Protein AF-A0A849QNU4-F1 (afdb_monomer_lite)

pLDDT: mean 88.86, std 9.98, range [52.72, 97.0]

Foldseek 3Di:
DPPVVVVCVVCVVVVHHDLFDQDDDVLCVVCVVVVHDSVVVDDRRNVRVVSSVVVVVVD

Secondary structure (DSSP, 8-state):
---HHHHHHHHHHTT------PPP-HHHHHHHHTT--HHHH--HHHHHHHHHHHHHHT-

Radius of gyration: 13.73 Å; chains: 1; bounding box: 30×18×36 Å

Structure (mmCIF, N/CA/C/O backbone):
data_AF-A0A849QNU4-F1
#
_entry.id   AF-A0A849QNU4-F1
#
loop_
_atom_site.group_PDB
_atom_site.id
_atom_site.type_symbol
_atom_site.label_atom_id
_atom_site.label_alt_id
_atom_site.label_comp_id
_atom_site.label_asym_id
_atom_site.label_entity_id
_atom_site.label_seq_id
_atom_site.pdbx_PDB_ins_code
_atom_site.Cartn_x
_atom_site.Cartn_y
_atom_site.Cartn_z
_atom_site.occupancy
_atom_site.B_iso_or_equiv
_atom_site.auth_seq_id
_atom_site.auth_comp_id
_atom_site.auth_asym_id
_atom_site.auth_atom_id
_atom_site.pdbx_PDB_model_num
ATOM 1 N N . GLU A 1 1 ? 12.125 -7.012 10.426 1.00 52.72 1 GLU A N 1
ATOM 2 C CA . GLU A 1 1 ? 10.761 -7.020 9.868 1.00 52.72 1 GLU A CA 1
ATOM 3 C C . GLU A 1 1 ? 10.190 -5.628 10.061 1.00 52.72 1 GLU A C 1
ATOM 5 O O . GLU A 1 1 ? 10.482 -5.027 11.090 1.00 52.72 1 GLU A O 1
ATOM 10 N N . GLU A 1 2 ? 9.494 -5.069 9.071 1.00 59.44 2 GLU A N 1
ATOM 11 C CA . GLU A 1 2 ? 8.705 -3.856 9.312 1.00 59.44 2 GLU A CA 1
ATOM 12 C C . GLU A 1 2 ? 7.613 -4.208 10.325 1.00 59.44 2 GLU A C 1
ATOM 14 O O . GLU A 1 2 ? 6.862 -5.160 10.114 1.00 59.44 2 GLU A O 1
ATOM 19 N N . ASP A 1 3 ? 7.554 -3.487 11.445 1.00 71.81 3 ASP A N 1
ATOM 20 C CA . ASP A 1 3 ? 6.537 -3.705 12.476 1.00 71.81 3 ASP A CA 1
ATOM 21 C C . ASP A 1 3 ? 5.208 -3.077 12.031 1.00 71.81 3 ASP A C 1
ATOM 23 O O . ASP A 1 3 ? 4.810 -1.990 12.458 1.00 71.81 3 ASP A O 1
ATOM 27 N N . LEU A 1 4 ? 4.548 -3.757 11.092 1.00 75.81 4 LEU A N 1
ATOM 28 C CA . LEU A 1 4 ? 3.246 -3.368 10.552 1.00 75.81 4 LEU A CA 1
ATOM 29 C C . LEU A 1 4 ? 2.182 -3.283 11.660 1.00 75.81 4 LEU A C 1
ATOM 31 O O . LEU A 1 4 ? 1.304 -2.423 11.594 1.00 75.81 4 LEU A O 1
ATOM 35 N N . GLY A 1 5 ? 2.308 -4.105 12.709 1.00 82.69 5 GLY A N 1
ATOM 36 C CA . GLY A 1 5 ? 1.391 -4.124 13.849 1.00 82.69 5 GLY A CA 1
ATOM 37 C C . GLY A 1 5 ? 1.463 -2.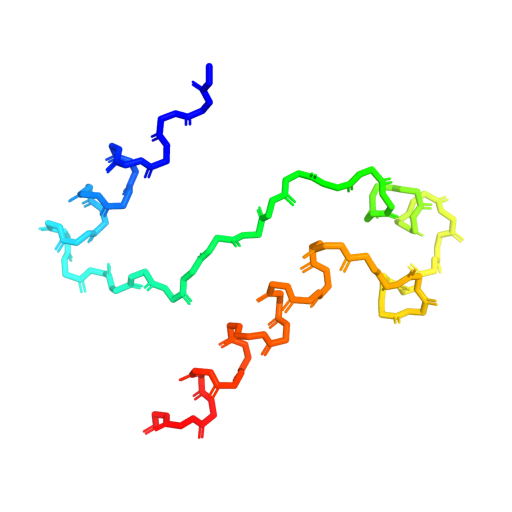853 14.697 1.00 82.69 5 GLY A C 1
ATOM 38 O O . GLY A 1 5 ? 0.429 -2.335 15.126 1.00 82.69 5 GLY A O 1
ATOM 39 N N . ALA A 1 6 ? 2.659 -2.288 14.893 1.00 88.62 6 ALA A N 1
ATOM 40 C CA . ALA A 1 6 ? 2.813 -1.008 15.585 1.00 88.62 6 ALA A CA 1
ATOM 41 C C . ALA A 1 6 ? 2.190 0.163 14.805 1.00 88.62 6 ALA A C 1
ATOM 43 O O . ALA A 1 6 ? 1.607 1.071 15.407 1.00 88.62 6 ALA A O 1
ATOM 44 N N . VAL A 1 7 ? 2.296 0.154 13.472 1.00 90.44 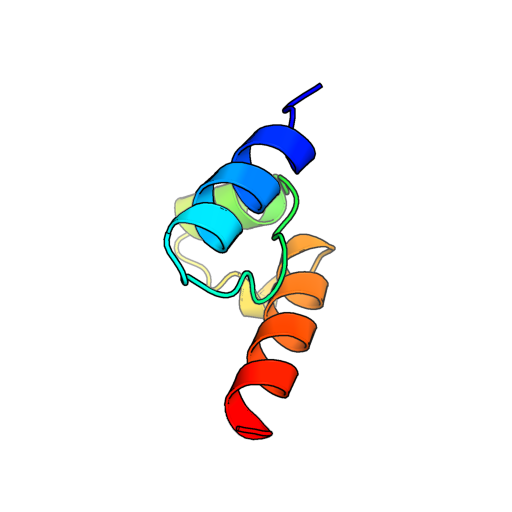7 VAL A N 1
ATOM 45 C CA . VAL A 1 7 ? 1.695 1.189 12.615 1.00 90.44 7 VAL A CA 1
ATOM 46 C C . VAL A 1 7 ? 0.170 1.093 12.638 1.00 90.44 7 VAL A C 1
ATOM 48 O O . VAL A 1 7 ? -0.488 2.110 12.856 1.00 90.44 7 VAL A O 1
ATOM 51 N N . GLU A 1 8 ? -0.382 -0.111 12.477 1.00 91.12 8 GLU A N 1
ATOM 52 C CA . GLU A 1 8 ? -1.827 -0.364 12.527 1.00 91.12 8 GLU A CA 1
ATOM 53 C C . GLU A 1 8 ? -2.424 0.082 13.864 1.00 91.12 8 GLU A C 1
ATOM 55 O O . GLU A 1 8 ? -3.294 0.954 13.894 1.00 91.12 8 GLU A O 1
ATOM 60 N N . SER A 1 9 ? -1.841 -0.379 14.974 1.00 91.88 9 SER A N 1
ATOM 61 C CA . SER A 1 9 ? -2.269 -0.002 16.327 1.00 91.88 9 SER A CA 1
ATOM 62 C C . SER A 1 9 ? -2.257 1.517 16.537 1.00 91.88 9 SER A C 1
ATOM 64 O O . SER A 1 9 ? -3.122 2.083 17.208 1.00 91.88 9 SER A O 1
ATOM 66 N N . ARG A 1 10 ? -1.263 2.224 15.984 1.00 95.06 10 ARG A N 1
ATOM 67 C CA . ARG A 1 10 ? -1.170 3.683 16.114 1.00 95.06 10 ARG A CA 1
ATOM 68 C C . ARG A 1 10 ? -2.269 4.403 15.334 1.00 95.06 10 ARG A C 1
ATOM 70 O O . ARG A 1 10 ? -2.806 5.383 15.845 1.00 95.06 10 ARG A O 1
ATOM 77 N N . LEU A 1 11 ? -2.588 3.943 14.127 1.00 94.62 11 LEU A N 1
ATOM 78 C CA . LEU A 1 11 ? -3.645 4.524 13.295 1.00 94.62 11 LEU A CA 1
ATOM 79 C C . LEU A 1 11 ? -5.031 4.292 13.909 1.00 94.62 11 LEU A C 1
ATOM 81 O O . LEU A 1 11 ? -5.818 5.236 14.004 1.00 94.62 11 LEU A O 1
ATOM 85 N N . GLU A 1 12 ? -5.286 3.096 14.436 1.00 92.62 12 GLU A N 1
ATOM 86 C CA . GLU A 1 12 ? -6.532 2.775 15.140 1.00 92.62 12 GLU A CA 1
ATOM 87 C C . GLU A 1 12 ? -6.755 3.672 16.365 1.00 92.62 12 GLU A C 1
ATOM 89 O O . GLU A 1 12 ? -7.843 4.220 16.547 1.00 92.62 12 GLU A O 1
ATOM 94 N N . ASN A 1 13 ? -5.706 3.921 17.158 1.00 95.81 13 ASN A N 1
ATOM 95 C CA . ASN A 1 13 ? -5.767 4.837 18.304 1.00 95.81 13 ASN A CA 1
ATOM 96 C C . ASN A 1 13 ? -6.069 6.296 17.909 1.00 95.81 13 ASN A C 1
ATOM 98 O O . ASN A 1 13 ? -6.503 7.086 18.747 1.00 95.81 13 ASN A O 1
ATOM 102 N N . MET A 1 14 ? -5.846 6.667 16.645 1.00 97.00 14 MET A N 1
ATOM 103 C CA . MET A 1 14 ? -6.196 7.979 16.091 1.00 97.00 14 MET A CA 1
ATOM 104 C C . MET A 1 14 ? -7.607 8.009 15.479 1.00 97.00 14 MET A C 1
ATOM 106 O O . MET A 1 14 ? -8.009 9.036 14.934 1.00 97.00 14 MET A O 1
ATOM 110 N N . GLY A 1 15 ? -8.356 6.904 15.551 1.00 95.56 15 GLY A N 1
ATOM 111 C CA . GLY A 1 15 ? -9.656 6.758 14.896 1.00 95.56 15 GLY A CA 1
ATOM 112 C C . GLY A 1 15 ? -9.555 6.640 13.373 1.00 95.56 15 GLY A C 1
ATOM 113 O O . GLY A 1 15 ? -10.528 6.925 12.677 1.00 95.56 15 GLY A O 1
ATOM 114 N N . ILE A 1 16 ? -8.385 6.261 12.847 1.00 93.88 16 ILE A N 1
ATOM 115 C CA . ILE A 1 16 ? -8.140 6.104 11.412 1.00 93.88 16 ILE A CA 1
ATOM 116 C C . ILE A 1 16 ? -8.190 4.606 11.080 1.00 93.88 16 ILE A C 1
ATOM 118 O O . ILE A 1 16 ? -7.290 3.872 11.491 1.00 93.88 16 ILE A O 1
ATOM 122 N N . PRO A 1 17 ? -9.209 4.128 10.343 1.00 90.44 17 PRO A N 1
ATOM 123 C CA . PRO A 1 17 ? -9.320 2.717 10.004 1.00 90.44 17 PRO A CA 1
ATOM 124 C C . PRO A 1 17 ? -8.265 2.313 8.970 1.00 90.44 17 PRO A C 1
ATOM 126 O O . PRO A 1 17 ? -8.093 2.972 7.940 1.00 90.44 17 PRO A O 1
ATOM 129 N N . VAL A 1 18 ? -7.588 1.193 9.219 1.00 91.25 18 VAL A N 1
ATOM 130 C CA . VAL A 1 18 ? -6.667 0.590 8.256 1.00 91.25 18 VAL A CA 1
ATOM 131 C C . VAL A 1 18 ? -7.457 -0.286 7.294 1.00 91.25 18 VAL A C 1
ATOM 133 O O . VAL A 1 18 ? -8.108 -1.252 7.679 1.00 91.25 18 VAL A O 1
ATOM 136 N N . LEU A 1 19 ? -7.396 0.052 6.008 1.00 91.44 19 LEU A N 1
ATOM 137 C CA . LEU A 1 19 ? -8.091 -0.698 4.961 1.00 91.44 19 LEU A CA 1
ATOM 138 C C . LEU A 1 19 ? -7.281 -1.886 4.446 1.00 91.44 19 LEU A C 1
ATOM 140 O O . LEU A 1 19 ? -7.782 -2.620 3.604 1.00 91.44 19 LEU A O 1
ATOM 144 N N . GLY A 1 20 ? -6.043 -2.077 4.893 1.00 92.06 20 GLY A N 1
ATOM 145 C CA . GLY A 1 20 ? -5.156 -3.171 4.501 1.00 92.06 20 GLY A CA 1
ATOM 146 C C . GLY A 1 20 ? -3.732 -2.698 4.218 1.00 92.06 20 GLY A C 1
ATOM 147 O O . GLY A 1 20 ? -3.429 -1.508 4.288 1.00 92.06 20 GLY A O 1
ATOM 148 N N . THR A 1 21 ? -2.866 -3.645 3.866 1.00 92.62 21 THR A N 1
ATOM 149 C CA . THR A 1 21 ? -1.443 -3.404 3.602 1.00 92.62 21 THR A CA 1
ATOM 150 C C . THR A 1 21 ? -1.084 -3.870 2.200 1.00 92.62 21 THR A C 1
ATOM 152 O O . THR A 1 21 ? -1.489 -4.951 1.776 1.00 92.62 21 THR A O 1
ATOM 155 N N . ILE A 1 22 ? -0.296 -3.065 1.491 1.00 93.56 22 ILE A N 1
ATOM 156 C CA . ILE A 1 22 ? 0.305 -3.445 0.213 1.00 93.56 22 ILE A CA 1
ATOM 157 C C . ILE A 1 22 ? 1.733 -3.916 0.519 1.00 93.56 22 ILE A C 1
ATOM 159 O O . ILE A 1 22 ? 2.513 -3.120 1.045 1.00 93.56 22 ILE A O 1
ATOM 163 N N . PRO A 1 23 ? 2.091 -5.184 0.251 1.00 92.75 23 PRO A N 1
ATOM 164 C CA . PRO A 1 23 ? 3.444 -5.667 0.496 1.00 92.75 23 PRO A CA 1
ATOM 165 C C . PRO A 1 23 ? 4.446 -4.994 -0.446 1.00 92.75 23 PRO A C 1
ATOM 167 O O . PRO A 1 23 ? 4.099 -4.588 -1.558 1.00 92.75 23 PRO A O 1
ATOM 170 N N . TYR A 1 24 ? 5.713 -4.944 -0.032 1.00 92.00 24 TYR A N 1
ATOM 171 C CA . TYR A 1 24 ? 6.788 -4.573 -0.945 1.00 92.00 24 TYR A CA 1
ATOM 172 C C . TYR A 1 24 ? 6.832 -5.545 -2.130 1.00 92.00 24 TYR A C 1
ATOM 174 O O . TYR A 1 24 ? 6.961 -6.757 -1.951 1.00 92.00 24 TYR A O 1
ATOM 182 N N . ASP A 1 25 ? 6.770 -5.000 -3.341 1.00 93.19 25 ASP A N 1
ATOM 183 C CA . ASP A 1 25 ? 6.818 -5.772 -4.575 1.00 93.19 25 ASP A CA 1
ATOM 184 C C . ASP A 1 25 ? 7.661 -5.029 -5.618 1.00 93.19 25 ASP A C 1
ATOM 186 O O . ASP A 1 25 ? 7.338 -3.923 -6.058 1.00 93.19 25 ASP A O 1
ATOM 190 N N . S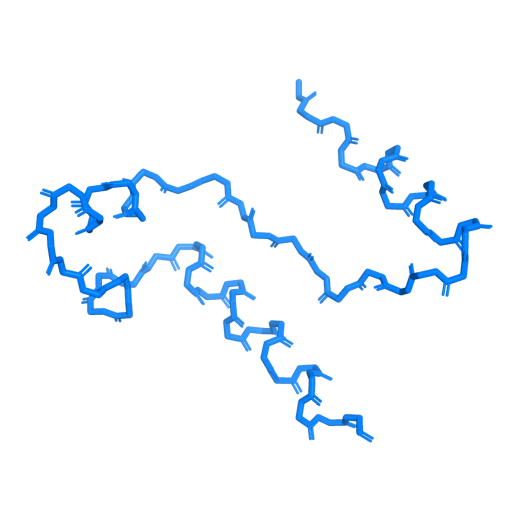ER A 1 26 ? 8.776 -5.646 -6.021 1.00 92.81 26 SER A N 1
ATOM 191 C CA . SER A 1 26 ? 9.699 -5.059 -7.001 1.00 92.81 26 SER A CA 1
ATOM 192 C C . SER A 1 26 ? 9.070 -4.855 -8.384 1.00 92.81 26 SER A C 1
ATOM 194 O O . SER A 1 26 ? 9.608 -4.085 -9.181 1.00 92.81 26 SER A O 1
ATOM 196 N N . SER A 1 27 ? 7.955 -5.530 -8.686 1.00 91.88 27 SER A N 1
ATOM 197 C CA . SER A 1 27 ? 7.216 -5.330 -9.937 1.00 91.88 27 SER A CA 1
ATOM 198 C C . SER A 1 27 ? 6.666 -3.907 -10.055 1.00 91.88 27 SER A C 1
ATOM 200 O O . SER A 1 27 ? 6.775 -3.324 -11.130 1.00 91.88 27 SER A O 1
ATOM 202 N N . LEU A 1 28 ? 6.203 -3.301 -8.952 1.00 93.00 28 LEU A N 1
ATOM 203 C CA . LEU A 1 28 ? 5.723 -1.916 -8.942 1.00 93.00 28 LEU A CA 1
ATOM 204 C C . LEU A 1 28 ? 6.839 -0.933 -9.308 1.00 93.00 28 LEU A C 1
ATOM 206 O O . LEU A 1 28 ? 6.652 -0.054 -10.143 1.00 93.00 28 LEU A O 1
ATOM 210 N N . VAL A 1 29 ? 8.025 -1.128 -8.721 1.00 92.44 29 VAL A N 1
ATOM 211 C CA . VAL A 1 29 ? 9.209 -0.295 -8.988 1.00 92.44 29 VAL A CA 1
ATOM 212 C C . VAL A 1 29 ? 9.635 -0.416 -10.452 1.00 92.44 29 VAL A C 1
ATOM 214 O O . VAL A 1 29 ? 9.960 0.574 -11.100 1.00 92.44 29 VAL A O 1
ATOM 217 N N . LYS A 1 30 ? 9.628 -1.637 -10.999 1.00 93.12 30 LYS A N 1
ATOM 218 C CA . LYS A 1 30 ? 9.984 -1.880 -12.404 1.00 93.12 30 LYS A CA 1
ATOM 219 C C . LYS A 1 30 ? 8.963 -1.286 -13.371 1.00 93.12 30 LYS A C 1
ATOM 221 O O . LYS A 1 30 ? 9.371 -0.769 -14.407 1.00 93.12 30 LYS A O 1
ATOM 226 N N . ALA A 1 31 ? 7.673 -1.379 -13.054 1.00 93.25 31 ALA A N 1
ATOM 227 C CA . ALA A 1 31 ? 6.607 -0.800 -13.863 1.00 93.25 31 ALA A CA 1
ATOM 228 C C . ALA A 1 31 ? 6.756 0.726 -13.942 1.00 93.25 31 ALA A C 1
ATOM 230 O O . ALA A 1 31 ? 6.780 1.270 -15.046 1.00 93.25 31 ALA A O 1
ATOM 231 N N . ASP A 1 32 ? 6.992 1.381 -12.800 1.00 93.44 32 ASP A N 1
ATOM 232 C CA . ASP A 1 32 ? 7.248 2.823 -12.717 1.00 93.44 32 ASP A CA 1
ATOM 233 C C . ASP A 1 32 ? 8.462 3.243 -13.564 1.00 93.44 32 ASP A C 1
ATOM 235 O O . ASP A 1 32 ? 8.342 4.081 -14.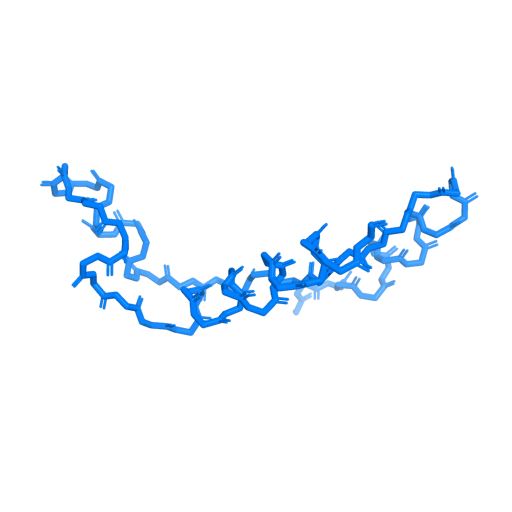459 1.00 93.44 32 ASP A O 1
ATOM 239 N N . LEU A 1 33 ? 9.607 2.571 -13.388 1.00 95.69 33 LEU A N 1
ATOM 240 C CA . LEU A 1 33 ? 10.820 2.834 -14.177 1.00 95.69 33 LEU A CA 1
ATOM 241 C C . LEU A 1 33 ? 10.629 2.616 -15.686 1.00 95.69 33 LEU A C 1
ATOM 243 O O . LEU A 1 33 ? 11.309 3.249 -16.492 1.00 95.69 33 LEU A O 1
ATOM 247 N N . ALA A 1 34 ? 9.732 1.709 -16.075 1.00 95.06 34 ALA A N 1
ATOM 248 C CA . ALA A 1 34 ? 9.409 1.423 -17.468 1.00 95.06 34 ALA A CA 1
ATOM 249 C C . ALA A 1 34 ? 8.304 2.330 -18.040 1.00 95.06 34 ALA A C 1
ATOM 251 O O . ALA A 1 34 ? 7.957 2.173 -19.211 1.00 95.06 34 ALA A O 1
ATOM 252 N N . GLY A 1 35 ? 7.728 3.239 -17.242 1.00 95.19 35 GLY A N 1
ATOM 253 C CA . GLY A 1 35 ? 6.590 4.067 -17.644 1.00 95.19 35 GLY A CA 1
ATOM 254 C C . GLY A 1 35 ? 5.325 3.259 -17.951 1.00 95.19 35 GLY A C 1
ATOM 255 O O . GLY A 1 35 ? 4.508 3.691 -18.764 1.00 95.19 35 GLY A O 1
ATOM 256 N N . ARG A 1 36 ? 5.182 2.071 -17.351 1.00 93.44 36 ARG A N 1
ATOM 257 C CA . ARG A 1 36 ? 4.034 1.171 -17.531 1.00 93.44 36 ARG A CA 1
ATOM 258 C C . ARG A 1 36 ? 3.152 1.164 -16.294 1.00 93.44 36 ARG A C 1
ATOM 260 O O . ARG A 1 36 ? 3.620 1.381 -15.178 1.00 93.44 36 ARG A O 1
ATOM 267 N N . SER A 1 37 ? 1.865 0.901 -16.495 1.00 92.00 37 SER A N 1
ATOM 268 C CA . SER A 1 37 ? 0.932 0.814 -15.377 1.00 92.00 37 SER A CA 1
ATOM 269 C C . SER A 1 37 ? 1.195 -0.471 -14.587 1.00 92.00 37 SER A C 1
ATOM 271 O O . SER A 1 37 ? 1.233 -1.544 -15.189 1.00 92.00 37 SER A O 1
ATOM 273 N N . PRO A 1 38 ? 1.294 -0.425 -13.247 1.00 90.31 38 PRO A N 1
ATOM 274 C CA . PRO A 1 38 ? 1.415 -1.640 -12.443 1.00 90.31 38 PRO A CA 1
ATOM 275 C C . PRO A 1 38 ? 0.250 -2.625 -12.620 1.00 90.31 38 PRO A C 1
ATOM 277 O O . PRO A 1 38 ? 0.420 -3.824 -12.416 1.00 90.31 38 PRO A O 1
ATOM 280 N N . VAL A 1 39 ? -0.916 -2.136 -13.060 1.00 89.31 39 VAL A N 1
ATOM 281 C CA . VAL A 1 39 ? -2.092 -2.964 -13.384 1.00 89.31 39 VAL A CA 1
ATOM 282 C C . VAL A 1 39 ? -1.793 -3.960 -14.506 1.00 89.31 39 VAL A C 1
ATOM 284 O O . VAL A 1 39 ? -2.342 -5.056 -14.515 1.00 89.31 39 VAL A O 1
ATOM 287 N N . GLU A 1 40 ? -0.916 -3.596 -15.441 1.00 85.31 40 GLU A N 1
ATOM 288 C CA . GLU A 1 40 ? -0.531 -4.451 -16.568 1.00 85.31 40 GLU A CA 1
ATOM 289 C C . GLU A 1 40 ? 0.461 -5.547 -16.148 1.00 85.31 40 GLU A C 1
ATOM 291 O O . GLU A 1 40 ? 0.568 -6.570 -16.822 1.00 85.31 40 GLU A O 1
ATOM 296 N N . GLU A 1 41 ? 1.150 -5.356 -15.019 1.00 83.75 41 GLU A N 1
ATOM 297 C CA . GLU A 1 41 ? 2.223 -6.234 -14.545 1.00 83.75 41 GLU A CA 1
ATOM 298 C C . GLU A 1 41 ? 1.748 -7.253 -13.490 1.00 83.75 41 GLU A C 1
ATOM 300 O O . GLU A 1 41 ? 2.329 -8.332 -13.358 1.00 83.75 41 GLU A O 1
ATOM 305 N N . GLY A 1 42 ? 0.66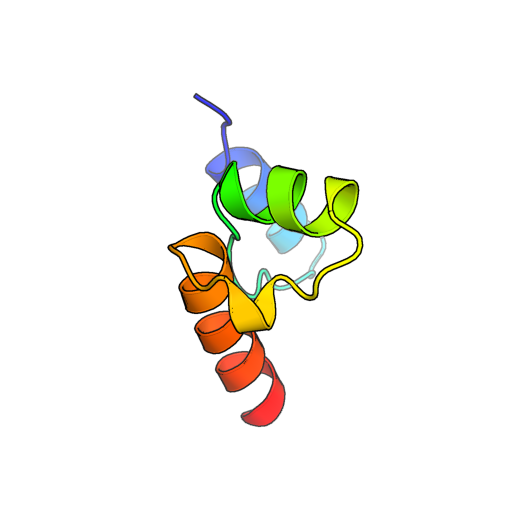9 -6.941 -12.762 1.00 86.12 42 GLY A N 1
ATOM 306 C CA . GLY A 1 42 ? 0.080 -7.817 -11.746 1.00 86.12 42 GLY A CA 1
ATOM 307 C C . GLY A 1 42 ? 0.931 -7.930 -10.473 1.00 86.12 42 GLY A C 1
ATOM 308 O O . GLY A 1 42 ? 1.567 -6.971 -10.046 1.00 86.12 42 GLY A O 1
ATOM 309 N N . GLY A 1 43 ? 0.914 -9.100 -9.828 1.00 89.56 43 GLY A N 1
ATOM 310 C CA . GLY A 1 43 ? 1.729 -9.380 -8.637 1.00 89.56 43 GLY A CA 1
ATOM 311 C C . GLY A 1 43 ? 0.990 -9.269 -7.301 1.00 89.56 43 GLY A C 1
ATOM 312 O O . GLY A 1 43 ? -0.212 -8.998 -7.236 1.00 89.56 43 GLY A O 1
ATOM 313 N N . ALA A 1 44 ? 1.721 -9.520 -6.213 1.00 92.94 44 ALA A N 1
ATOM 314 C CA . ALA A 1 44 ? 1.153 -9.590 -4.866 1.00 92.94 44 ALA A CA 1
ATOM 315 C C . ALA A 1 44 ? 0.666 -8.218 -4.388 1.00 92.94 44 ALA A C 1
ATOM 317 O O . ALA A 1 44 ? -0.377 -8.121 -3.739 1.00 92.94 44 ALA A O 1
ATOM 318 N N . ALA A 1 45 ? 1.384 -7.154 -4.755 1.00 94.38 45 ALA A N 1
ATOM 319 C CA . ALA A 1 45 ? 0.947 -5.800 -4.454 1.00 94.38 45 ALA A CA 1
ATOM 320 C C . ALA A 1 45 ? -0.355 -5.433 -5.182 1.00 94.38 45 ALA A C 1
ATOM 322 O O . ALA A 1 45 ? -1.255 -4.873 -4.560 1.00 94.38 45 ALA A O 1
ATOM 323 N N . MET A 1 46 ? -0.500 -5.803 -6.461 1.00 94.56 46 MET A N 1
ATOM 324 C CA . MET A 1 46 ? -1.739 -5.550 -7.205 1.00 94.56 46 MET A CA 1
ATOM 325 C C . M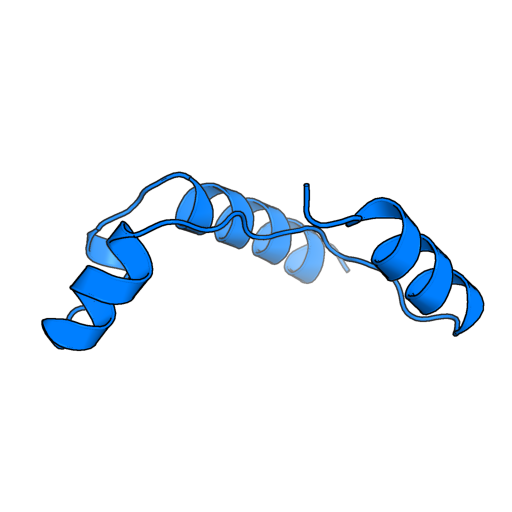ET A 1 46 ? -2.930 -6.327 -6.640 1.00 94.56 46 MET A C 1
ATOM 327 O O . MET A 1 46 ? -3.994 -5.740 -6.459 1.00 94.56 46 MET A O 1
ATOM 331 N N . ALA A 1 47 ? -2.746 -7.597 -6.264 1.00 93.94 47 ALA A N 1
ATOM 332 C CA . ALA A 1 47 ? -3.796 -8.376 -5.604 1.00 93.94 47 ALA A CA 1
ATOM 333 C C . ALA A 1 47 ? -4.237 -7.746 -4.265 1.00 93.94 47 ALA A C 1
ATOM 335 O O . ALA A 1 47 ? -5.427 -7.703 -3.947 1.00 93.94 47 ALA A O 1
ATOM 336 N N . ALA A 1 48 ? -3.293 -7.202 -3.487 1.00 95.38 48 ALA A N 1
ATOM 337 C CA . ALA A 1 48 ? -3.609 -6.479 -2.256 1.00 95.38 48 ALA A CA 1
ATOM 338 C C . ALA A 1 48 ? -4.381 -5.175 -2.530 1.00 95.38 48 ALA A C 1
ATOM 340 O O . ALA A 1 48 ? -5.355 -4.884 -1.834 1.00 95.38 48 ALA A O 1
ATOM 341 N N . ILE A 1 49 ? -3.986 -4.417 -3.561 1.00 94.38 49 ILE A N 1
ATOM 342 C CA . ILE A 1 49 ? -4.678 -3.195 -4.001 1.00 94.38 49 ILE A CA 1
ATOM 343 C C . ILE A 1 49 ? -6.122 -3.502 -4.410 1.00 94.38 49 ILE A C 1
ATOM 345 O O . ILE A 1 49 ? -7.030 -2.771 -4.015 1.00 94.38 49 ILE A O 1
ATOM 349 N N . GLU A 1 50 ? -6.360 -4.588 -5.147 1.00 93.25 50 GLU A N 1
ATOM 350 C CA . GLU A 1 50 ? -7.713 -5.016 -5.519 1.00 93.25 50 GLU A CA 1
ATOM 351 C C . GLU A 1 50 ? -8.572 -5.318 -4.288 1.00 93.25 50 GLU A C 1
ATOM 353 O O . GLU A 1 50 ? -9.678 -4.792 -4.173 1.00 93.25 50 GLU A O 1
ATOM 358 N N . GLY A 1 51 ? -8.030 -6.057 -3.315 1.00 93.69 51 GLY A N 1
ATOM 359 C CA . GLY A 1 51 ? -8.733 -6.335 -2.062 1.00 93.69 51 GLY A CA 1
ATOM 360 C C . GLY A 1 51 ? -9.031 -5.079 -1.230 1.00 93.69 51 GLY A C 1
ATOM 361 O O . GLY A 1 51 ? -10.074 -5.002 -0.581 1.00 93.69 51 GLY A O 1
ATOM 362 N N . ILE A 1 52 ? -8.144 -4.076 -1.247 1.00 94.38 52 ILE A N 1
ATOM 363 C CA . ILE A 1 52 ? -8.384 -2.773 -0.600 1.00 94.38 52 ILE A CA 1
ATOM 364 C C . ILE A 1 52 ? -9.489 -2.002 -1.332 1.00 94.38 52 ILE A C 1
ATOM 366 O O . ILE A 1 52 ? -10.389 -1.461 -0.690 1.00 94.38 52 ILE A O 1
ATOM 370 N N . LYS A 1 53 ? -9.447 -1.968 -2.669 1.00 93.38 53 LYS A N 1
ATOM 371 C CA . LYS A 1 53 ? -10.457 -1.310 -3.509 1.00 93.38 53 LYS A CA 1
ATOM 372 C C . LYS A 1 53 ? -11.851 -1.880 -3.249 1.00 93.38 53 LYS A C 1
ATOM 374 O O . LYS A 1 53 ? -12.793 -1.112 -3.091 1.00 93.38 53 LYS A O 1
ATOM 379 N N . ASP A 1 54 ? -11.986 -3.197 -3.143 1.00 91.69 54 ASP A N 1
ATOM 380 C CA . ASP A 1 54 ? -13.290 -3.820 -2.897 1.00 91.69 54 ASP A CA 1
ATOM 381 C C . ASP A 1 54 ? -13.861 -3.425 -1.525 1.00 91.69 54 ASP A C 1
ATOM 383 O O . ASP A 1 54 ? -15.063 -3.202 -1.396 1.00 91.69 54 ASP A O 1
ATOM 387 N N . ARG A 1 55 ? -13.004 -3.227 -0.513 1.00 89.25 55 ARG A N 1
ATOM 388 C CA . ARG A 1 55 ? -13.423 -2.691 0.792 1.00 89.25 55 ARG A CA 1
ATOM 389 C C . ARG A 1 55 ? -13.851 -1.227 0.734 1.00 89.25 55 ARG A C 1
ATOM 391 O O . ARG A 1 55 ? -14.710 -0.850 1.514 1.00 89.25 55 ARG A O 1
ATOM 398 N N . LEU A 1 56 ? -13.291 -0.417 -0.168 1.00 86.88 56 LEU A N 1
ATOM 399 C CA . LEU A 1 56 ? -13.704 0.980 -0.365 1.00 86.88 56 LEU A CA 1
ATOM 400 C C . LEU A 1 56 ? -15.081 1.100 -1.022 1.00 86.88 56 LEU A C 1
ATOM 402 O O . LEU A 1 56 ? -15.842 1.992 -0.675 1.00 86.88 56 LEU A O 1
ATOM 406 N N . VAL A 1 57 ? -15.388 0.225 -1.982 1.00 76.44 57 VAL A N 1
ATOM 407 C CA . VAL A 1 57 ? -16.638 0.275 -2.765 1.00 76.44 57 VAL A CA 1
ATOM 408 C C . VAL A 1 57 ? -17.835 -0.299 -1.988 1.00 76.44 57 VAL A C 1
ATOM 410 O O . VAL A 1 57 ? -18.981 -0.064 -2.359 1.00 76.44 57 VAL A O 1
ATOM 413 N N . LEU A 1 58 ? -17.578 -1.042 -0.908 1.00 59.94 58 LEU A N 1
ATOM 414 C CA . LEU A 1 58 ? -18.599 -1.603 -0.015 1.00 59.94 58 LEU A CA 1
ATOM 415 C C . LEU A 1 58 ? -18.953 -0.694 1.182 1.00 59.94 58 LEU A C 1
ATOM 417 O O . LEU A 1 58 ? -19.785 -1.095 1.998 1.00 59.94 58 LEU A O 1
ATOM 421 N N . ILE A 1 59 ? -18.328 0.487 1.295 1.00 53.94 59 ILE A N 1
ATOM 422 C CA . ILE A 1 59 ? -18.667 1.551 2.263 1.00 53.94 59 ILE A CA 1
ATOM 423 C C . ILE A 1 59 ? -19.696 2.490 1.631 1.00 53.94 59 ILE A C 1
ATOM 425 O O . ILE A 1 59 ? -20.666 2.845 2.337 1.00 53.94 59 ILE A O 1
#

Sequence (59 aa):
EEDLGAVESRLENMGIPVLGTIPYDSSLVKADLAGRSPVEEGGAAMAAIEGIKDRLVLI